Protein AF-A0A2V4BIW0-F1 (afdb_monomer_lite)

Foldseek 3Di:
DDLVVCCVPPNVVPDVDSVRVVCCVPPVPDDDDPVVVVPCPVPPPQDADVVLVVVCVVQPDVSLCVVQWDDDPDPPWIWGPVVPADPSNVVNSQVSLVVVQWHWDADPVVRITTIGHNDCPDD

Radius of gyration: 19.35 Å; chains: 1; bounding box: 45×36×53 Å

Structure (mmCIF, N/CA/C/O backbone):
data_AF-A0A2V4BIW0-F1
#
_entry.id   AF-A0A2V4BIW0-F1
#
loop_
_atom_site.group_PDB
_atom_site.id
_atom_site.type_symbol
_atom_site.label_atom_id
_atom_site.label_alt_id
_atom_site.label_comp_id
_atom_site.label_asym_id
_atom_site.label_entity_id
_atom_site.label_seq_id
_atom_site.pdbx_PDB_ins_code
_atom_site.Cartn_x
_atom_site.Cartn_y
_atom_site.Cartn_z
_atom_site.occupancy
_atom_site.B_iso_or_equiv
_atom_site.auth_seq_id
_atom_site.auth_comp_id
_atom_site.auth_asym_id
_atom_site.auth_atom_id
_atom_site.pdbx_PDB_model_num
ATOM 1 N N . MET A 1 1 ? -6.791 -0.759 12.701 1.00 58.78 1 MET A N 1
ATOM 2 C CA . MET A 1 1 ? -7.934 -0.143 13.410 1.00 58.78 1 MET A CA 1
ATOM 3 C C . MET A 1 1 ? -7.384 0.878 14.395 1.00 58.78 1 MET A C 1
ATOM 5 O O . MET A 1 1 ? -6.515 0.516 15.174 1.00 58.78 1 MET A O 1
ATOM 9 N N . ASN A 1 2 ? -7.781 2.152 14.306 1.00 70.06 2 ASN A N 1
ATOM 10 C CA . ASN A 1 2 ? -7.218 3.215 15.151 1.00 70.06 2 ASN A CA 1
ATOM 11 C C . ASN A 1 2 ? -8.091 3.427 16.401 1.00 70.06 2 ASN A C 1
ATOM 13 O O . ASN A 1 2 ? -9.052 4.191 16.362 1.00 70.06 2 ASN A O 1
ATOM 17 N N . TYR A 1 3 ? -7.768 2.739 17.500 1.00 80.00 3 TYR A N 1
ATOM 18 C CA . TYR A 1 3 ? -8.524 2.802 18.759 1.00 80.00 3 TYR A CA 1
A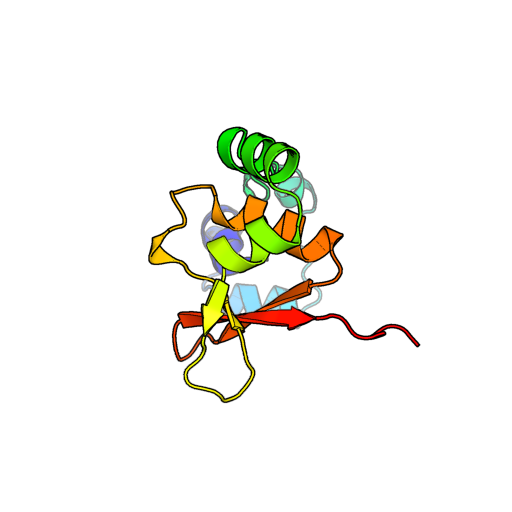TOM 19 C C . TYR A 1 3 ? -8.570 4.205 19.382 1.00 80.00 3 TYR A C 1
ATOM 21 O O . TYR A 1 3 ? -9.584 4.574 19.969 1.00 80.00 3 TYR A O 1
ATOM 29 N N . SER A 1 4 ? -7.514 5.008 19.214 1.00 82.56 4 SER A N 1
ATOM 30 C CA . SER A 1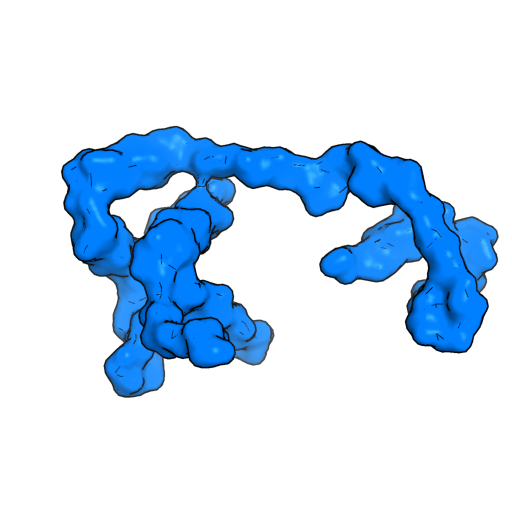 4 ? -7.465 6.383 19.734 1.00 82.56 4 SER A CA 1
ATOM 31 C C . SER A 1 4 ? -8.537 7.269 19.098 1.00 82.56 4 SER A C 1
ATOM 33 O O . SER A 1 4 ? -9.201 8.039 19.790 1.00 82.56 4 SER A O 1
ATOM 35 N N . PHE A 1 5 ? -8.763 7.106 17.793 1.00 82.06 5 PHE A N 1
ATOM 36 C CA . PHE A 1 5 ? -9.828 7.808 17.081 1.00 82.06 5 PHE A CA 1
ATOM 37 C C . PHE A 1 5 ? -11.220 7.403 17.591 1.00 82.06 5 PHE A C 1
ATOM 39 O O . PHE A 1 5 ? -12.023 8.272 17.910 1.00 82.06 5 PHE A O 1
ATOM 46 N N . PHE A 1 6 ? -11.494 6.099 17.754 1.00 84.44 6 PHE A N 1
ATOM 47 C CA . PHE A 1 6 ? -12.782 5.636 18.295 1.00 84.44 6 PHE A CA 1
ATOM 48 C C . PHE A 1 6 ? -13.070 6.208 19.682 1.00 84.44 6 PHE A C 1
ATOM 50 O O . PHE A 1 6 ? -14.194 6.630 19.950 1.00 84.44 6 PHE A O 1
ATOM 57 N N . TYR A 1 7 ? -12.059 6.227 20.553 1.00 88.12 7 TYR A N 1
ATOM 58 C CA . TYR A 1 7 ? -12.194 6.825 21.871 1.00 88.12 7 TYR A CA 1
ATOM 59 C C . TYR A 1 7 ? -12.597 8.295 21.769 1.00 88.12 7 TYR A C 1
ATOM 61 O O . TYR A 1 7 ? -13.645 8.664 22.289 1.00 88.12 7 TYR A O 1
ATOM 69 N N . LYS A 1 8 ? -11.818 9.108 21.049 1.00 87.69 8 LYS A N 1
ATOM 70 C CA . LYS A 1 8 ? -12.059 10.553 20.935 1.00 87.69 8 LYS A CA 1
ATOM 71 C C . LYS A 1 8 ? -13.422 10.886 20.333 1.00 87.69 8 LYS A C 1
ATOM 73 O O . LYS A 1 8 ? -14.110 11.749 20.860 1.00 87.69 8 LYS A O 1
ATOM 78 N N . GLU A 1 9 ? -13.821 10.186 19.278 1.00 85.62 9 GLU A N 1
ATOM 79 C CA . GLU A 1 9 ? -15.038 10.526 18.534 1.00 85.62 9 GLU A CA 1
ATOM 80 C C . GLU A 1 9 ? -16.314 9.959 19.161 1.00 85.62 9 GLU A C 1
ATOM 82 O O . GLU A 1 9 ? -17.364 10.599 19.119 1.00 85.62 9 GLU A O 1
ATOM 87 N N . TYR A 1 10 ? -16.251 8.758 19.745 1.00 87.44 10 TYR A N 1
ATOM 88 C CA . TYR A 1 10 ? -17.464 8.010 20.096 1.00 87.44 10 TYR A CA 1
ATOM 89 C C . TYR A 1 10 ? -17.546 7.585 21.559 1.00 87.44 10 TYR A C 1
ATOM 91 O O . TYR A 1 10 ? -18.650 7.403 22.071 1.00 87.44 10 TYR A O 1
ATOM 99 N N . TYR A 1 11 ? -16.416 7.434 22.253 1.00 90.31 11 TYR A N 1
ATOM 100 C CA . TYR A 1 11 ? -16.394 6.822 23.587 1.00 90.31 11 TYR A CA 1
ATOM 101 C C . TYR A 1 11 ? -15.805 7.709 24.694 1.00 90.31 11 TYR A C 1
ATOM 103 O O . TYR A 1 11 ? -15.814 7.292 25.852 1.00 90.31 11 TYR A O 1
ATOM 111 N N . PHE A 1 12 ? -15.390 8.945 24.394 1.00 91.94 12 PHE A N 1
ATOM 112 C CA . PHE A 1 12 ? -14.766 9.860 25.361 1.00 91.94 12 PHE A CA 1
ATOM 113 C C . PHE A 1 12 ? -15.695 10.251 26.517 1.00 91.94 12 PHE A C 1
ATOM 115 O O . PHE A 1 12 ? -15.233 10.583 27.599 1.00 91.94 12 PHE A O 1
ATOM 122 N N . LYS A 1 13 ? -17.016 10.208 26.298 1.00 92.62 13 LYS A N 1
ATOM 123 C CA . LYS A 1 13 ? -18.014 10.439 27.356 1.00 92.62 13 LYS A CA 1
ATOM 124 C C . LYS A 1 13 ? -18.299 9.188 28.190 1.00 92.62 13 LYS A C 1
ATOM 126 O O . LYS A 1 13 ? -18.854 9.301 29.276 1.00 92.62 13 LYS A O 1
ATOM 131 N N . LYS A 1 14 ? -17.978 7.998 27.668 1.00 91.81 14 LYS A N 1
ATOM 132 C CA . LYS A 1 14 ? -18.278 6.703 28.300 1.00 91.81 14 LYS A CA 1
ATOM 133 C C . LYS A 1 14 ? -17.127 6.200 29.172 1.00 91.81 14 LYS A C 1
ATOM 135 O O . LYS A 1 14 ? -17.369 5.469 30.126 1.00 91.81 14 LYS A O 1
ATOM 140 N N . PHE A 1 15 ? -15.897 6.590 28.855 1.00 92.75 15 PHE A N 1
ATOM 141 C CA . PHE A 1 15 ? -14.699 6.214 29.599 1.00 92.75 15 PHE A CA 1
ATOM 142 C C . PHE A 1 15 ? -13.964 7.463 30.066 1.00 92.75 15 PHE A C 1
ATOM 144 O O . PHE A 1 15 ? -13.890 8.442 29.332 1.00 92.75 15 PHE A O 1
ATOM 151 N N . LYS A 1 16 ? -13.418 7.420 31.286 1.00 91.88 16 LYS A N 1
ATOM 152 C CA . LYS A 1 16 ? -12.713 8.562 31.887 1.00 91.88 16 LYS A CA 1
ATOM 153 C C . LYS A 1 16 ? -11.371 8.834 31.207 1.00 91.88 16 LYS A C 1
ATOM 155 O O . LYS A 1 16 ? -10.926 9.977 31.172 1.00 91.88 16 LYS A O 1
ATOM 160 N N . SER A 1 17 ? -10.737 7.792 30.674 1.00 94.75 17 SER A N 1
ATOM 161 C CA . SER A 1 17 ? -9.462 7.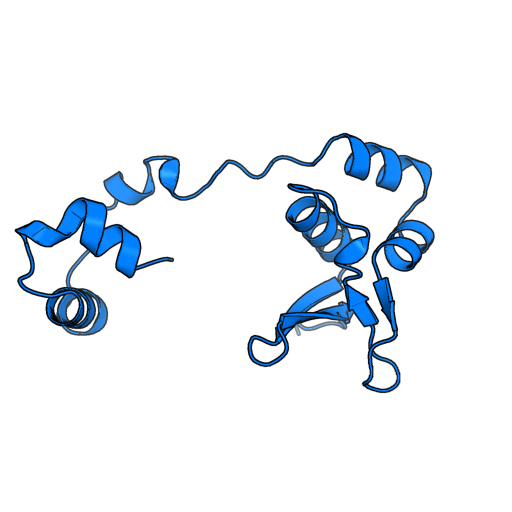875 29.970 1.00 94.75 17 SER A CA 1
ATOM 162 C C . SER A 1 17 ? -9.417 6.928 28.768 1.00 94.75 17 SER A C 1
ATOM 164 O O . SER A 1 17 ? -10.217 5.995 28.634 1.00 94.75 17 SER A O 1
ATOM 166 N N . PHE A 1 18 ? -8.439 7.157 27.886 1.00 91.50 18 PHE A N 1
ATOM 167 C CA . PHE A 1 18 ? -8.160 6.246 26.777 1.00 91.50 18 PHE A CA 1
ATOM 168 C C . PHE A 1 18 ? -7.697 4.868 27.272 1.00 91.50 18 PHE A C 1
ATOM 170 O O . PHE A 1 18 ? -8.040 3.855 26.667 1.00 91.50 18 PHE A O 1
ATOM 177 N N . GLU A 1 19 ? -6.955 4.820 28.379 1.00 94.25 19 GLU A N 1
ATOM 178 C CA . GLU A 1 19 ? -6.477 3.576 28.992 1.00 94.25 19 GLU A CA 1
ATOM 179 C C . GLU A 1 19 ? -7.638 2.737 29.531 1.00 94.25 19 GLU A C 1
ATOM 181 O O . GLU A 1 19 ? -7.676 1.529 29.294 1.00 94.25 19 GLU A O 1
ATOM 186 N N . ASP A 1 20 ? -8.632 3.371 30.161 1.00 93.38 20 ASP A N 1
ATOM 187 C CA . ASP A 1 20 ? -9.845 2.696 30.631 1.00 93.38 20 ASP A CA 1
ATOM 188 C C . ASP A 1 20 ? -10.630 2.088 29.465 1.00 93.38 20 ASP A C 1
ATOM 190 O O . ASP A 1 20 ? -11.079 0.940 29.533 1.00 93.38 20 ASP A O 1
ATOM 194 N N . PHE A 1 21 ? -10.765 2.846 28.374 1.00 94.19 21 PHE A N 1
ATOM 195 C CA . PHE A 1 21 ? -11.379 2.369 27.138 1.00 94.19 21 PHE A CA 1
ATOM 196 C C . PHE A 1 21 ? -10.612 1.180 26.551 1.00 94.19 21 PHE A C 1
ATOM 198 O O . PHE A 1 21 ? -11.211 0.150 26.238 1.00 94.19 21 PHE A O 1
ATOM 205 N N . LEU A 1 22 ? -9.290 1.300 26.422 1.00 92.62 22 LEU A N 1
ATOM 206 C CA . LEU A 1 22 ? -8.451 0.261 25.836 1.00 92.62 22 LEU A CA 1
ATOM 207 C C . LEU A 1 22 ? -8.495 -1.020 26.676 1.00 92.62 22 LEU A C 1
ATOM 209 O O . LEU A 1 22 ? -8.674 -2.108 26.133 1.00 92.62 22 LEU A O 1
ATOM 213 N N . SER A 1 23 ? -8.413 -0.889 28.001 1.00 93.19 23 SER A N 1
ATOM 214 C CA . SER A 1 23 ? -8.537 -2.010 28.931 1.00 93.19 23 SER A CA 1
ATOM 215 C C . SER A 1 23 ? -9.905 -2.683 28.824 1.00 93.19 23 SER A C 1
ATOM 217 O O . SER A 1 23 ? -9.992 -3.909 28.836 1.00 93.19 23 SER A O 1
ATOM 219 N N . ALA A 1 24 ? -10.982 -1.913 28.651 1.00 92.62 24 ALA A N 1
ATOM 220 C CA . ALA A 1 24 ? -12.313 -2.479 28.472 1.00 92.62 24 ALA A CA 1
ATOM 221 C C . ALA A 1 24 ? -12.442 -3.279 27.165 1.00 92.62 24 ALA A C 1
ATOM 223 O O . ALA A 1 24 ? -12.952 -4.402 27.187 1.00 92.62 24 ALA A O 1
ATOM 224 N N . VAL A 1 25 ? -11.952 -2.724 26.052 1.00 89.00 25 VAL A N 1
ATOM 225 C CA . VAL A 1 25 ? -11.981 -3.357 24.721 1.00 89.00 25 VAL A CA 1
ATOM 226 C C . VAL A 1 25 ? -11.141 -4.630 24.681 1.00 89.00 25 VAL A C 1
ATOM 228 O O . VAL A 1 25 ? -11.575 -5.624 24.107 1.00 89.00 25 VAL A O 1
ATOM 231 N N . LEU A 1 26 ? -9.947 -4.609 25.277 1.00 88.31 26 LEU A N 1
ATOM 232 C CA . LEU A 1 26 ? -9.012 -5.731 25.198 1.00 88.31 26 LEU A CA 1
ATOM 233 C C . LEU A 1 26 ? -9.280 -6.811 26.249 1.00 88.31 26 LEU A C 1
ATOM 235 O O . LEU A 1 26 ? -9.074 -7.986 25.965 1.00 88.31 26 LEU A O 1
ATOM 239 N N . ASN A 1 27 ? -9.737 -6.425 27.445 1.00 88.00 27 ASN A N 1
ATOM 240 C CA . ASN A 1 27 ? -9.724 -7.319 28.607 1.00 88.00 27 ASN A CA 1
ATOM 241 C C . ASN A 1 27 ? -11.099 -7.549 29.249 1.00 88.00 27 ASN A C 1
ATOM 243 O O . ASN A 1 27 ? -11.236 -8.477 30.041 1.00 88.00 27 ASN A O 1
ATOM 247 N N . LYS A 1 28 ? -12.116 -6.717 28.975 1.00 81.88 28 LYS A N 1
ATOM 248 C CA . LYS A 1 28 ? -13.406 -6.759 29.703 1.00 81.88 28 LYS A CA 1
ATOM 249 C C . LYS A 1 28 ? -14.613 -7.081 28.819 1.00 81.88 28 LYS A C 1
ATOM 251 O O . LYS A 1 28 ? -15.722 -6.658 29.132 1.00 81.88 28 LYS A O 1
ATOM 256 N N . ASN A 1 29 ? -14.410 -7.817 27.721 1.00 82.06 29 ASN A N 1
ATOM 257 C CA . ASN A 1 29 ? -15.463 -8.213 26.770 1.00 82.06 29 ASN A CA 1
ATOM 258 C C . ASN A 1 29 ? -16.323 -7.041 26.263 1.00 82.06 29 ASN A C 1
ATOM 260 O O . ASN A 1 29 ? -17.494 -7.210 25.917 1.00 82.06 29 ASN A O 1
ATOM 264 N N . PHE A 1 30 ? -15.761 -5.832 26.221 1.00 87.19 30 PHE A N 1
ATOM 265 C CA . PHE A 1 30 ? -16.483 -4.674 25.724 1.00 87.19 30 PHE A CA 1
ATOM 266 C C . PHE A 1 30 ? -16.624 -4.760 24.203 1.00 87.19 30 PHE A C 1
ATOM 268 O O . PHE A 1 30 ? -15.636 -4.727 23.469 1.00 87.19 30 PHE A O 1
ATOM 275 N N . VAL A 1 31 ? -17.864 -4.837 23.723 1.00 85.69 31 VAL A N 1
ATOM 276 C CA . VAL A 1 31 ? -18.160 -4.901 22.290 1.00 85.69 31 VAL A CA 1
ATOM 277 C C . VAL A 1 31 ? -18.318 -3.487 21.740 1.00 85.69 31 VAL A C 1
ATOM 279 O O . VAL A 1 31 ? -19.173 -2.722 22.184 1.00 85.69 31 VAL A O 1
ATOM 282 N N . LEU A 1 32 ? -17.490 -3.147 20.753 1.00 84.31 32 LEU A N 1
ATOM 283 C CA . LEU A 1 32 ? -17.618 -1.897 20.011 1.00 84.31 32 LEU A CA 1
ATOM 284 C C . LEU A 1 32 ? -18.873 -1.939 19.131 1.00 84.31 32 LEU A C 1
ATOM 286 O O . LEU A 1 32 ? -19.131 -2.936 18.454 1.00 84.31 32 LEU A O 1
ATOM 290 N N . ASP A 1 33 ? -19.630 -0.842 19.118 1.00 83.50 33 ASP A N 1
ATOM 291 C CA . ASP A 1 33 ? -20.820 -0.693 18.281 1.00 83.50 33 ASP A CA 1
ATOM 292 C C . ASP A 1 33 ? -20.473 -0.869 16.793 1.00 83.50 33 ASP A C 1
ATOM 294 O O . ASP A 1 33 ? -19.720 -0.082 16.210 1.00 83.50 33 ASP A O 1
ATOM 298 N N . LYS A 1 34 ? -21.039 -1.921 16.185 1.00 74.06 34 LYS A N 1
ATOM 299 C CA . LYS A 1 34 ? -20.811 -2.316 14.789 1.00 74.06 34 LYS A CA 1
ATOM 300 C C . LYS A 1 34 ? -21.257 -1.239 13.795 1.00 74.06 34 LYS A C 1
ATOM 302 O O . LYS A 1 34 ? -20.666 -1.143 12.719 1.00 74.06 34 LYS A O 1
ATOM 307 N N . GLU A 1 35 ? -22.238 -0.405 14.137 1.00 77.06 35 GLU A N 1
ATOM 308 C CA . GLU A 1 35 ? -22.729 0.664 13.257 1.00 77.06 35 GLU A CA 1
ATOM 309 C C . GLU A 1 35 ? -21.688 1.778 13.064 1.00 77.06 35 GLU A C 1
ATOM 311 O O . GLU A 1 35 ? -21.610 2.384 11.991 1.00 77.06 35 GLU A O 1
ATOM 316 N N . LEU A 1 36 ? -20.804 1.995 14.046 1.00 71.12 36 LEU A N 1
ATOM 317 C CA . LEU A 1 36 ? -19.701 2.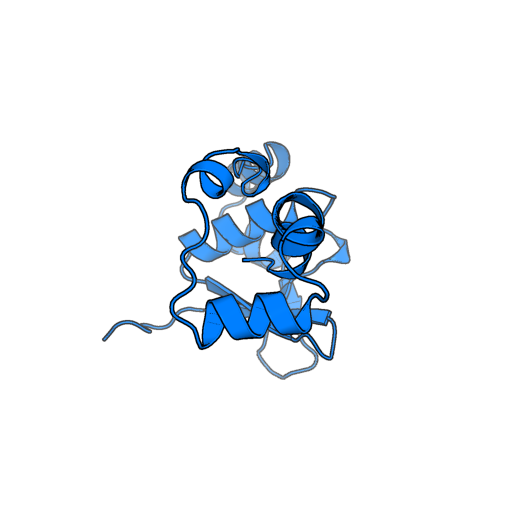957 13.928 1.00 71.12 36 LEU A CA 1
ATOM 318 C C . LEU A 1 36 ? -18.692 2.553 12.846 1.00 71.12 36 LEU A C 1
ATOM 320 O O . LEU A 1 36 ? -18.079 3.416 12.222 1.00 71.12 36 LEU A O 1
ATOM 324 N N . PHE A 1 37 ? -18.566 1.254 12.570 1.00 66.94 37 PHE A N 1
ATOM 325 C CA . PHE A 1 37 ? -17.707 0.722 11.509 1.00 66.94 37 PHE A CA 1
ATOM 326 C C . PHE A 1 37 ? -18.354 0.792 10.126 1.00 66.94 37 PHE A C 1
ATOM 328 O O . PHE A 1 37 ? -17.648 0.732 9.120 1.00 66.94 37 PHE A O 1
ATOM 335 N N . LYS A 1 38 ? -19.685 0.925 10.057 1.00 63.62 38 LYS A N 1
ATOM 336 C CA . LYS A 1 38 ? -20.413 1.079 8.790 1.00 63.62 38 LYS A CA 1
ATOM 337 C C . LYS A 1 38 ? -20.350 2.506 8.255 1.00 63.62 38 LYS A C 1
ATOM 339 O O . LYS A 1 38 ? -20.459 2.709 7.044 1.00 63.62 38 LYS A O 1
ATOM 344 N N . LYS A 1 39 ? -20.138 3.505 9.121 1.00 59.16 39 LYS A N 1
ATOM 345 C CA . LYS A 1 39 ? -19.822 4.864 8.668 1.00 59.16 39 LYS A CA 1
ATOM 346 C C . LYS A 1 39 ? -18.486 4.816 7.923 1.00 59.16 39 LYS A C 1
ATOM 348 O O . LYS A 1 39 ? -17.450 4.524 8.512 1.00 59.16 39 LYS A O 1
ATOM 353 N N . ARG A 1 40 ? -18.512 5.145 6.622 1.00 51.72 40 ARG A N 1
ATOM 354 C CA . ARG A 1 40 ? -17.373 5.168 5.670 1.00 51.72 40 ARG A CA 1
ATOM 355 C C . ARG A 1 40 ? -16.148 5.992 6.113 1.00 51.72 40 ARG A C 1
ATOM 357 O O . ARG A 1 40 ? -15.169 6.066 5.383 1.00 51.72 40 ARG A O 1
ATOM 364 N N . ILE A 1 41 ? -16.178 6.593 7.299 1.00 53.94 41 ILE A N 1
ATOM 365 C CA . ILE A 1 41 ? -15.108 7.396 7.894 1.00 53.94 41 ILE A CA 1
ATOM 366 C C . ILE A 1 41 ? -13.799 6.587 7.999 1.00 53.94 41 ILE A C 1
ATOM 368 O O . ILE A 1 41 ? -12.719 7.147 7.846 1.00 53.94 41 ILE A O 1
ATOM 372 N N . TYR A 1 42 ? -13.878 5.261 8.176 1.00 51.88 42 TYR A N 1
ATOM 373 C CA . TYR A 1 42 ? -12.702 4.382 8.308 1.00 51.88 42 TYR A CA 1
ATOM 374 C C . TYR A 1 42 ? -12.100 3.888 6.996 1.00 51.88 42 TYR A C 1
ATOM 376 O O . TYR A 1 42 ? -10.983 3.372 6.981 1.00 51.88 42 TYR A O 1
ATOM 384 N N . LEU A 1 43 ? -12.836 4.016 5.900 1.00 51.78 43 LEU A N 1
ATOM 385 C CA . LEU A 1 43 ? -12.436 3.520 4.598 1.00 51.78 43 LEU A CA 1
ATOM 386 C C . LEU A 1 43 ? -12.816 4.603 3.605 1.00 51.78 43 LEU A C 1
ATOM 388 O O . LEU A 1 43 ? -13.872 4.534 2.976 1.00 51.78 43 LEU A O 1
ATOM 392 N N . ALA A 1 44 ? -11.943 5.603 3.445 1.00 55.41 44 ALA A N 1
ATOM 393 C CA . ALA A 1 44 ? -11.868 6.268 2.154 1.00 55.41 44 ALA A CA 1
ATOM 394 C C . ALA A 1 44 ? -11.815 5.133 1.127 1.00 55.41 44 ALA A C 1
ATOM 396 O O . ALA A 1 44 ? -10.875 4.336 1.151 1.00 55.41 44 ALA A O 1
ATOM 397 N N . SER A 1 45 ? -12.894 4.965 0.355 1.00 65.81 45 SER A N 1
ATOM 398 C CA . SER A 1 45 ? -13.025 3.850 -0.576 1.00 65.81 45 SER A CA 1
ATOM 399 C C . SER A 1 45 ? -11.790 3.888 -1.452 1.00 65.81 45 SER A C 1
ATOM 401 O O . SER A 1 45 ? -11.580 4.880 -2.156 1.00 65.81 45 SER A O 1
ATOM 403 N N . PHE A 1 46 ? -10.936 2.874 -1.323 1.00 77.25 46 PHE A N 1
ATOM 404 C CA . PHE A 1 46 ? -9.708 2.821 -2.089 1.00 77.25 46 PHE A CA 1
ATOM 405 C C . PHE A 1 46 ? -10.078 2.967 -3.564 1.00 77.25 46 PHE A C 1
ATOM 407 O O . PHE A 1 46 ? -10.874 2.193 -4.093 1.00 77.25 46 PHE A O 1
ATOM 414 N N . LYS A 1 47 ? -9.537 4.004 -4.198 1.00 86.12 47 LYS A N 1
ATOM 415 C CA . LYS A 1 47 ? -9.708 4.269 -5.618 1.00 86.12 47 LYS A CA 1
ATOM 416 C C . LYS A 1 47 ? -8.325 4.373 -6.229 1.00 86.12 47 LYS A C 1
ATOM 418 O O . LYS A 1 47 ? -7.455 5.040 -5.663 1.00 86.12 47 LYS A O 1
ATOM 423 N N . LEU A 1 48 ? -8.138 3.712 -7.366 1.00 91.31 48 LEU A N 1
ATOM 424 C CA . LEU A 1 48 ? -6.902 3.819 -8.123 1.00 91.31 48 LEU A CA 1
ATOM 425 C C . LEU A 1 48 ? -6.689 5.269 -8.546 1.00 91.31 48 LEU A C 1
ATOM 427 O O . LEU A 1 48 ? -7.617 5.979 -8.942 1.00 91.31 48 LEU A O 1
ATOM 431 N N . ASN A 1 49 ? -5.445 5.713 -8.428 1.00 93.69 49 ASN A N 1
ATOM 432 C CA . ASN A 1 49 ? -5.018 6.960 -9.019 1.00 93.69 49 ASN A CA 1
ATOM 433 C C . ASN A 1 49 ? -4.988 6.760 -10.546 1.00 93.69 49 ASN A C 1
ATOM 435 O O . ASN A 1 49 ? -4.164 5.972 -11.017 1.00 93.69 49 ASN A O 1
ATOM 439 N N . PRO A 1 50 ? -5.826 7.476 -11.318 1.00 93.38 50 PRO A N 1
ATOM 440 C CA . PRO A 1 50 ? -5.992 7.216 -12.749 1.00 93.38 50 PRO A CA 1
ATOM 441 C C . PRO A 1 50 ? -4.712 7.467 -13.557 1.00 93.38 50 PRO A C 1
ATOM 443 O O . PRO A 1 50 ? -4.507 6.852 -14.598 1.00 93.38 50 PRO A O 1
ATOM 446 N N . VAL A 1 51 ? -3.819 8.341 -13.075 1.00 94.62 51 VAL A N 1
ATOM 447 C CA . VAL A 1 51 ? -2.530 8.607 -13.732 1.00 94.62 51 VAL A CA 1
ATOM 448 C C . VAL A 1 51 ? -1.611 7.394 -13.611 1.00 94.62 51 VAL A C 1
ATOM 450 O O . VAL A 1 51 ? -1.017 6.972 -14.596 1.00 94.62 51 VAL A O 1
ATOM 453 N N . ILE A 1 52 ? -1.520 6.817 -12.412 1.00 95.12 52 ILE A N 1
ATOM 454 C CA . ILE A 1 52 ? -0.665 5.652 -12.138 1.00 95.12 52 ILE A CA 1
ATOM 455 C C . ILE A 1 52 ? -1.255 4.388 -12.767 1.00 95.12 52 ILE A C 1
ATOM 457 O O . ILE A 1 52 ? -0.510 3.537 -13.236 1.00 95.12 52 ILE A O 1
ATOM 461 N N . GLU A 1 53 ? -2.581 4.269 -12.800 1.00 95.50 53 GLU A N 1
ATOM 462 C CA . GLU A 1 53 ? -3.278 3.178 -13.482 1.00 95.50 53 GLU A CA 1
ATOM 463 C C . GLU A 1 53 ? -2.995 3.174 -14.986 1.00 95.50 53 GLU A C 1
ATOM 465 O O . GLU A 1 53 ? -2.567 2.152 -15.523 1.00 95.50 53 GLU A O 1
ATOM 470 N N . LYS A 1 54 ? -3.152 4.327 -15.650 1.00 96.06 54 LYS A N 1
ATOM 471 C CA . LYS A 1 54 ? -2.808 4.465 -17.068 1.00 96.06 54 LYS A CA 1
ATOM 472 C C . LYS A 1 54 ? -1.333 4.151 -17.312 1.00 96.06 54 LYS A C 1
ATOM 474 O O . LYS A 1 54 ? -1.000 3.373 -18.194 1.00 96.06 54 LYS A O 1
ATOM 479 N N . GLU A 1 55 ? -0.456 4.702 -16.481 1.00 95.06 55 GLU A N 1
ATOM 480 C CA . GLU A 1 55 ? 0.978 4.454 -16.579 1.00 95.06 55 GLU A CA 1
ATOM 481 C C . GLU A 1 55 ? 1.336 2.968 -16.432 1.00 95.06 55 GLU A C 1
ATOM 483 O O . GLU A 1 55 ? 2.167 2.459 -17.182 1.00 95.06 55 GLU A O 1
ATOM 488 N N . TYR A 1 56 ? 0.711 2.261 -15.490 1.00 96.31 56 TYR A N 1
ATOM 489 C CA . TYR A 1 56 ? 0.897 0.822 -15.325 1.00 96.31 56 TYR A CA 1
ATOM 490 C C . TYR A 1 56 ? 0.452 0.054 -16.577 1.00 96.31 56 TYR A C 1
ATOM 492 O O . TYR A 1 56 ? 1.181 -0.825 -17.041 1.00 96.31 56 TYR A O 1
ATOM 500 N N . SER A 1 57 ? -0.703 0.421 -17.142 1.00 95.88 57 SER A N 1
ATOM 501 C CA . SER A 1 57 ? -1.221 -0.168 -18.381 1.00 95.88 57 SER A CA 1
ATOM 502 C C . SER A 1 57 ? -0.277 0.045 -19.568 1.00 95.88 57 SER A C 1
ATOM 504 O O . SER A 1 57 ? -0.098 -0.867 -20.370 1.00 95.88 57 SER A O 1
ATOM 506 N N . ASP A 1 58 ? 0.343 1.222 -19.669 1.00 96.56 58 ASP A N 1
ATOM 507 C CA . ASP A 1 58 ? 1.223 1.583 -20.785 1.00 96.56 58 ASP A CA 1
ATOM 508 C C . ASP A 1 58 ? 2.629 0.958 -20.654 1.00 96.56 58 ASP A C 1
ATOM 510 O O . ASP A 1 58 ? 3.256 0.584 -21.647 1.00 96.56 58 ASP A O 1
ATOM 514 N N . LEU A 1 59 ? 3.163 0.868 -19.430 1.00 93.88 59 LEU A N 1
ATOM 515 C CA . LEU A 1 59 ? 4.552 0.462 -19.180 1.00 93.88 59 LEU A CA 1
ATOM 516 C C . LEU A 1 59 ? 4.733 -1.038 -18.927 1.00 93.88 59 LEU A C 1
ATOM 518 O O . LEU A 1 59 ? 5.812 -1.570 -19.210 1.00 93.88 59 LEU A O 1
ATOM 522 N N . GLY A 1 60 ? 3.727 -1.699 -18.355 1.00 95.69 60 GLY A N 1
ATOM 523 C CA . GLY A 1 60 ? 3.860 -3.045 -17.803 1.00 95.69 60 GLY A CA 1
ATOM 524 C C . GLY A 1 60 ? 4.656 -3.092 -16.490 1.00 95.69 60 GLY A C 1
ATOM 525 O O . GLY A 1 60 ? 5.277 -2.115 -16.055 1.00 95.69 60 GLY A O 1
ATOM 526 N N . PHE A 1 61 ? 4.635 -4.258 -15.836 1.00 96.00 61 PHE A N 1
ATOM 527 C CA . PHE A 1 61 ? 5.107 -4.396 -14.456 1.00 96.00 61 PHE A CA 1
ATOM 528 C C . PHE A 1 61 ? 6.607 -4.129 -14.269 1.00 96.00 61 PHE A C 1
ATOM 530 O O . PHE A 1 61 ? 6.972 -3.426 -13.333 1.00 96.00 61 PHE A O 1
ATOM 537 N N . ASP A 1 62 ? 7.485 -4.617 -15.146 1.00 95.88 62 ASP A N 1
ATOM 538 C CA . ASP A 1 62 ? 8.937 -4.485 -14.936 1.00 95.88 62 ASP A CA 1
ATOM 539 C C . ASP A 1 62 ? 9.397 -3.020 -14.942 1.00 95.88 62 ASP A C 1
ATOM 541 O O . ASP A 1 62 ? 10.152 -2.571 -14.073 1.00 95.88 62 ASP A O 1
ATOM 545 N N . LYS A 1 63 ? 8.894 -2.237 -15.904 1.00 96.94 63 LYS A N 1
ATOM 546 C CA . LYS A 1 63 ? 9.174 -0.798 -15.995 1.00 96.94 63 LYS A CA 1
ATOM 547 C C . LYS A 1 63 ? 8.523 -0.034 -14.844 1.00 96.94 63 LYS A C 1
ATOM 549 O O . LYS A 1 63 ? 9.145 0.874 -14.290 1.00 96.94 63 LYS A O 1
ATOM 554 N N . PHE A 1 64 ? 7.311 -0.428 -14.459 1.00 96.62 64 PHE A N 1
ATOM 555 C CA . PHE A 1 64 ? 6.619 0.120 -13.298 1.00 96.62 64 PHE A CA 1
ATOM 556 C C . PHE A 1 64 ? 7.419 -0.098 -12.005 1.00 96.62 64 PHE A C 1
ATOM 558 O O . PHE A 1 64 ? 7.689 0.854 -11.269 1.00 96.62 64 PHE A O 1
ATOM 565 N N . LEU A 1 65 ? 7.869 -1.331 -11.755 1.00 96.19 65 LEU A N 1
ATOM 566 C CA . LEU A 1 65 ? 8.671 -1.691 -10.591 1.00 96.19 65 LEU A CA 1
ATOM 567 C C . LEU A 1 65 ? 9.970 -0.887 -10.565 1.00 96.19 65 LEU A C 1
ATOM 569 O O . LEU A 1 65 ? 10.304 -0.310 -9.532 1.00 96.19 65 LEU A O 1
ATOM 573 N N . LYS A 1 66 ? 10.672 -0.780 -11.698 1.00 95.69 66 LYS A N 1
ATOM 574 C CA . LYS A 1 66 ? 11.913 0.002 -11.798 1.00 95.69 66 LYS A CA 1
ATOM 575 C C . LYS A 1 66 ? 11.709 1.481 -11.463 1.00 95.69 66 LYS A C 1
ATOM 577 O O . LYS A 1 66 ? 12.575 2.084 -10.841 1.00 95.69 66 LYS A O 1
ATOM 582 N N . LYS A 1 67 ? 10.582 2.072 -11.860 1.00 95.81 67 LYS A N 1
ATOM 583 C CA . LYS A 1 67 ? 10.288 3.487 -11.596 1.00 95.81 67 LYS A CA 1
ATOM 584 C C . LYS A 1 67 ? 9.972 3.763 -10.127 1.00 95.81 67 LYS A C 1
ATOM 586 O O . LYS A 1 67 ? 10.421 4.770 -9.580 1.00 95.81 67 LYS A O 1
ATOM 591 N N . TYR A 1 68 ? 9.186 2.891 -9.503 1.00 96.25 68 TYR A N 1
ATOM 592 C CA . TYR A 1 68 ? 8.704 3.090 -8.134 1.00 96.25 68 TYR A CA 1
ATOM 593 C C . TYR A 1 68 ? 9.566 2.422 -7.063 1.00 96.25 68 TYR A C 1
ATOM 595 O O . TYR A 1 68 ? 9.259 2.548 -5.877 1.00 96.25 68 TYR A O 1
ATOM 603 N N . SER A 1 69 ? 10.653 1.759 -7.447 1.00 95.69 69 SER A N 1
ATOM 604 C CA . SER A 1 69 ? 11.646 1.215 -6.525 1.00 95.69 69 SER A CA 1
ATOM 605 C C . SER A 1 69 ? 12.966 1.980 -6.595 1.00 95.69 69 SER A C 1
ATOM 607 O O . SER A 1 69 ? 13.261 2.697 -7.551 1.00 95.69 69 SER A O 1
ATOM 609 N N . LYS A 1 70 ? 13.757 1.854 -5.537 1.00 95.19 70 LYS A N 1
ATOM 610 C CA . LYS A 1 70 ? 15.151 2.282 -5.457 1.00 95.19 70 LYS A CA 1
ATOM 611 C C . LYS A 1 70 ? 15.947 1.217 -4.693 1.00 95.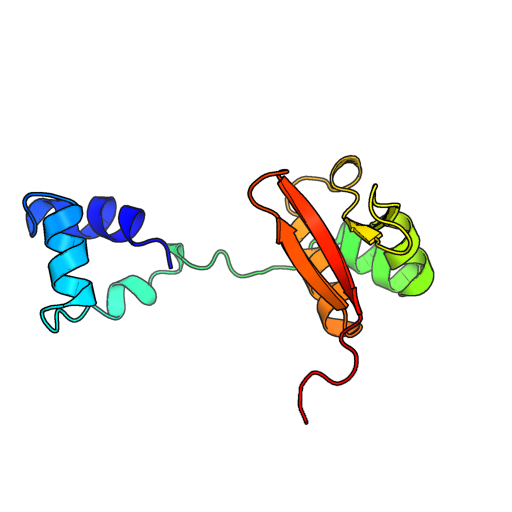19 70 LYS A C 1
ATOM 613 O O . LYS A 1 70 ? 15.352 0.504 -3.881 1.00 95.19 70 LYS A O 1
ATOM 618 N N . PRO A 1 71 ? 17.267 1.113 -4.901 1.00 92.94 71 PRO A N 1
ATOM 619 C CA . PRO A 1 71 ? 18.107 0.254 -4.076 1.00 92.94 71 PRO A CA 1
ATOM 620 C C . PRO A 1 71 ? 17.997 0.625 -2.594 1.00 92.94 71 PRO A C 1
ATOM 622 O O . PRO A 1 71 ? 17.956 1.811 -2.243 1.00 92.94 71 PRO A O 1
ATOM 625 N N . SER A 1 72 ? 17.946 -0.384 -1.729 1.00 88.50 72 SER A N 1
ATOM 626 C CA . SER A 1 72 ? 18.118 -0.193 -0.292 1.00 88.50 72 SER A CA 1
ATOM 627 C C . SER A 1 72 ? 19.595 -0.023 0.077 1.00 88.50 72 SER A C 1
ATOM 629 O O . SER A 1 72 ? 20.496 -0.364 -0.681 1.00 88.50 72 SER A O 1
ATOM 631 N N . ILE A 1 73 ? 19.836 0.459 1.300 1.00 83.25 73 ILE A N 1
ATOM 632 C CA . ILE A 1 73 ? 21.141 0.338 1.972 1.00 83.25 73 ILE A CA 1
ATOM 633 C C . ILE A 1 73 ? 21.470 -1.142 2.229 1.00 83.25 73 ILE A C 1
ATOM 635 O O . ILE A 1 73 ? 22.637 -1.525 2.255 1.00 83.25 73 ILE A O 1
ATOM 639 N N . ARG A 1 74 ? 20.449 -1.985 2.429 1.00 80.56 74 ARG A N 1
ATOM 640 C CA . ARG A 1 74 ? 20.633 -3.431 2.565 1.00 80.56 74 ARG A CA 1
ATOM 641 C C . ARG A 1 74 ? 20.893 -4.040 1.192 1.00 80.56 74 ARG A C 1
ATOM 643 O O . ARG A 1 74 ? 20.195 -3.732 0.227 1.00 80.56 74 ARG A O 1
ATOM 650 N N . LYS A 1 75 ? 21.908 -4.901 1.124 1.00 79.62 75 LYS A N 1
ATOM 651 C CA . 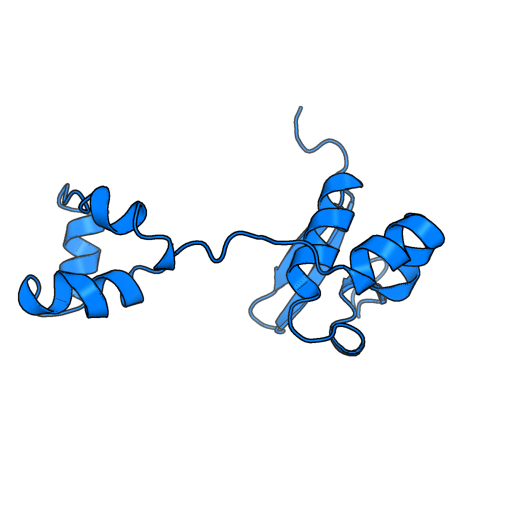LYS A 1 75 ? 22.300 -5.587 -0.106 1.00 79.62 75 LYS A CA 1
ATOM 652 C C . LYS A 1 75 ? 21.112 -6.384 -0.658 1.00 79.62 75 LYS A C 1
ATOM 654 O O . LYS A 1 75 ? 20.426 -7.056 0.105 1.00 79.62 75 LYS A O 1
ATOM 659 N N . ASP A 1 76 ? 20.895 -6.281 -1.966 1.00 80.44 76 ASP A N 1
ATOM 660 C CA . ASP A 1 76 ? 19.878 -7.023 -2.724 1.00 80.44 76 ASP A CA 1
ATOM 661 C C . ASP A 1 76 ? 18.412 -6.762 -2.302 1.00 80.44 76 ASP A C 1
ATOM 663 O O . ASP A 1 76 ? 17.504 -7.484 -2.711 1.00 80.44 76 ASP A O 1
ATOM 667 N N . GLU A 1 77 ? 18.146 -5.695 -1.537 1.00 86.62 77 GLU A N 1
ATOM 668 C CA . GLU A 1 77 ? 16.789 -5.272 -1.177 1.00 86.62 77 GLU A CA 1
ATOM 669 C C . GLU A 1 77 ? 16.345 -4.029 -1.965 1.00 86.62 77 GLU A C 1
ATOM 671 O O . GLU A 1 77 ? 17.123 -3.108 -2.233 1.00 86.62 77 GLU A O 1
ATOM 676 N N . LEU A 1 78 ? 15.052 -3.974 -2.295 1.00 93.38 78 LEU A N 1
ATOM 677 C CA . LEU A 1 78 ? 14.416 -2.810 -2.907 1.00 93.38 78 LEU A CA 1
ATOM 678 C C . LEU A 1 78 ? 13.596 -2.042 -1.874 1.00 93.38 78 LEU A C 1
ATOM 680 O O . LEU A 1 78 ? 12.861 -2.619 -1.073 1.00 93.38 78 LEU A O 1
ATOM 684 N N . GLU A 1 79 ? 13.673 -0.720 -1.939 1.00 94.75 79 GLU A N 1
ATOM 685 C CA . GLU A 1 79 ? 12.812 0.197 -1.200 1.00 94.75 79 GLU A CA 1
ATOM 686 C C . GLU A 1 79 ? 11.856 0.901 -2.162 1.00 94.75 79 GLU A C 1
ATOM 688 O O . GLU A 1 79 ? 12.190 1.187 -3.311 1.00 94.75 79 GLU A O 1
ATOM 693 N N . LEU A 1 80 ? 10.671 1.247 -1.677 1.00 94.94 80 LEU A N 1
ATOM 694 C CA . LEU A 1 80 ? 9.750 2.113 -2.385 1.00 94.94 80 LEU A CA 1
ATOM 695 C C . LEU A 1 80 ? 10.366 3.509 -2.517 1.00 94.94 80 LEU A C 1
ATOM 697 O O . LEU A 1 80 ? 10.768 4.147 -1.536 1.00 94.94 80 LEU A O 1
ATOM 701 N N . ASN A 1 81 ? 10.404 4.015 -3.741 1.00 94.88 81 ASN A N 1
ATOM 702 C CA . ASN A 1 81 ? 10.924 5.335 -4.032 1.00 94.88 81 ASN A CA 1
ATOM 703 C C . ASN A 1 81 ? 9.877 6.413 -3.714 1.00 94.88 81 ASN A C 1
ATOM 705 O O . ASN A 1 81 ? 9.223 6.954 -4.601 1.00 94.88 81 ASN A O 1
ATOM 709 N N . LYS A 1 82 ? 9.691 6.726 -2.426 1.00 90.44 82 LYS A N 1
ATOM 710 C CA . LYS A 1 82 ? 8.667 7.684 -1.968 1.00 90.44 82 LYS A CA 1
ATOM 711 C C . LYS A 1 82 ? 8.801 9.087 -2.579 1.00 90.44 82 LYS A C 1
ATOM 713 O O . LYS A 1 82 ? 7.792 9.773 -2.680 1.00 90.44 82 LYS A O 1
ATOM 718 N N . SER A 1 83 ? 9.991 9.506 -3.024 1.00 90.88 83 SER A N 1
ATOM 719 C CA . SER A 1 83 ? 10.204 10.849 -3.591 1.00 90.88 83 SER A CA 1
ATOM 720 C C . SER A 1 83 ? 9.530 11.059 -4.950 1.00 90.88 83 SER A C 1
ATOM 722 O O . SER A 1 83 ? 9.211 12.192 -5.296 1.00 90.88 83 SER A O 1
ATOM 724 N N . VAL A 1 84 ? 9.268 9.988 -5.707 1.00 92.31 84 VAL A N 1
ATOM 725 C CA . VAL A 1 84 ? 8.550 10.067 -6.994 1.00 92.31 84 VAL A CA 1
ATOM 726 C C . VAL A 1 84 ? 7.041 9.841 -6.846 1.00 92.31 84 VAL A C 1
ATOM 728 O O . VAL A 1 84 ? 6.295 9.923 -7.824 1.00 92.31 84 VAL A O 1
ATOM 731 N N . ILE A 1 85 ? 6.569 9.554 -5.629 1.00 92.00 85 ILE A N 1
ATOM 732 C CA . ILE A 1 85 ? 5.165 9.262 -5.343 1.00 92.00 85 ILE A CA 1
ATOM 733 C C . ILE A 1 85 ? 4.452 10.555 -4.965 1.00 92.00 85 ILE A C 1
ATOM 735 O O . ILE A 1 85 ? 4.642 11.105 -3.883 1.00 92.00 85 ILE A O 1
ATOM 739 N N . LYS A 1 86 ? 3.570 11.017 -5.852 1.00 89.50 86 LYS A N 1
ATOM 740 C CA . LYS A 1 86 ? 2.668 12.137 -5.564 1.00 89.50 86 LYS A CA 1
ATOM 741 C C . LYS A 1 86 ? 1.572 11.720 -4.576 1.00 89.50 86 LYS A C 1
ATOM 743 O O . LYS A 1 86 ? 1.238 10.536 -4.456 1.00 89.50 86 LYS A O 1
ATOM 748 N N . THR A 1 87 ? 0.980 12.702 -3.898 1.00 80.75 87 THR A N 1
ATOM 749 C CA . THR A 1 87 ? -0.134 12.512 -2.957 1.00 80.75 87 THR A CA 1
ATOM 750 C C . THR A 1 87 ? -1.231 11.628 -3.560 1.00 80.75 87 THR A C 1
ATOM 752 O O . THR A 1 87 ? -1.644 11.819 -4.701 1.00 80.75 87 THR A O 1
ATOM 755 N N . GLY A 1 88 ? -1.681 10.621 -2.804 1.00 79.81 88 GLY A N 1
ATOM 756 C CA . GLY A 1 88 ? -2.691 9.650 -3.250 1.00 79.81 88 GLY A CA 1
ATOM 757 C C . GLY A 1 88 ? -2.173 8.538 -4.174 1.00 79.81 88 GLY A C 1
ATOM 758 O O . GLY A 1 88 ? -2.918 7.610 -4.485 1.00 79.81 88 GLY A O 1
ATOM 759 N N . GLY A 1 89 ? -0.905 8.575 -4.593 1.00 90.06 89 GLY A N 1
ATOM 760 C CA . GLY A 1 89 ? -0.321 7.538 -5.448 1.00 90.06 89 GLY A CA 1
ATOM 761 C C . GLY A 1 89 ? 0.130 6.285 -4.699 1.00 90.06 89 GLY A C 1
ATOM 762 O O . GLY A 1 89 ? 0.087 5.184 -5.243 1.00 90.06 89 GLY A O 1
ATOM 763 N N . TYR A 1 90 ? 0.495 6.442 -3.427 1.00 92.25 90 TYR A N 1
ATOM 764 C CA . TYR A 1 90 ? 1.072 5.386 -2.595 1.00 92.25 90 TYR A CA 1
ATOM 765 C C . TYR A 1 90 ? 0.236 4.099 -2.574 1.00 92.25 90 TYR A C 1
ATOM 767 O O . TYR A 1 90 ? 0.738 3.018 -2.878 1.00 92.25 90 TYR A O 1
ATOM 775 N N . SER A 1 91 ? -1.059 4.214 -2.272 1.00 90.88 91 SER A N 1
ATOM 776 C CA . SER A 1 91 ? -1.953 3.057 -2.182 1.00 90.88 91 SER A CA 1
ATOM 777 C C . SER A 1 91 ? -2.132 2.356 -3.531 1.00 90.88 91 SER A C 1
ATOM 779 O O . SER A 1 91 ? -2.217 1.134 -3.576 1.00 90.88 91 SER A O 1
ATOM 781 N N . THR A 1 92 ? -2.139 3.115 -4.632 1.00 94.69 92 THR A N 1
ATOM 782 C CA . THR A 1 92 ? -2.246 2.571 -5.997 1.00 94.69 92 THR A CA 1
ATOM 783 C C . THR A 1 92 ? -1.003 1.763 -6.358 1.00 94.69 92 THR A C 1
ATOM 785 O O . THR A 1 92 ? -1.104 0.664 -6.893 1.00 94.69 92 THR A O 1
ATOM 788 N N . ILE A 1 93 ? 0.180 2.257 -5.985 1.00 95.81 93 ILE A N 1
ATOM 789 C CA . ILE A 1 93 ? 1.437 1.542 -6.220 1.00 95.81 93 ILE A CA 1
ATOM 790 C C . ILE A 1 93 ? 1.492 0.254 -5.402 1.00 95.81 93 ILE A C 1
ATOM 792 O O . ILE A 1 93 ? 1.808 -0.802 -5.946 1.00 95.81 93 ILE A O 1
ATOM 796 N N . LYS A 1 94 ? 1.112 0.307 -4.118 1.00 93.75 94 LYS A N 1
ATOM 797 C CA . LYS A 1 94 ? 1.007 -0.901 -3.283 1.00 93.75 94 LYS A CA 1
ATOM 798 C C . LYS A 1 94 ? 0.038 -1.924 -3.859 1.00 93.75 94 LYS A C 1
ATOM 800 O O . LYS A 1 94 ? 0.325 -3.112 -3.793 1.00 93.75 94 LYS A O 1
ATOM 805 N N . TYR A 1 95 ? -1.077 -1.474 -4.425 1.00 93.94 95 TYR A N 1
ATOM 806 C CA . TYR A 1 95 ? -2.045 -2.350 -5.072 1.00 93.94 95 TYR A CA 1
ATOM 807 C C . TYR A 1 95 ? -1.448 -3.076 -6.286 1.00 93.94 95 TYR A C 1
ATOM 809 O O . TYR A 1 95 ? -1.544 -4.299 -6.366 1.00 93.94 95 TYR A O 1
ATOM 817 N N . PHE A 1 96 ? -0.756 -2.371 -7.185 1.00 95.81 96 PHE A N 1
ATOM 818 C CA . PHE A 1 96 ? -0.116 -3.019 -8.335 1.00 95.81 96 PHE A CA 1
ATOM 819 C C . PHE A 1 96 ? 1.045 -3.937 -7.938 1.00 95.81 96 PHE A C 1
ATOM 821 O O . PHE A 1 96 ? 1.184 -5.019 -8.507 1.00 95.81 96 PHE A O 1
ATOM 828 N N . LEU A 1 97 ? 1.836 -3.572 -6.923 1.00 95.25 97 LEU A N 1
ATOM 829 C CA . LEU A 1 97 ? 2.830 -4.477 -6.336 1.00 95.25 97 LEU A CA 1
ATOM 830 C C . LEU A 1 97 ? 2.158 -5.746 -5.791 1.00 95.25 97 LEU A C 1
ATOM 832 O O . LEU A 1 97 ? 2.601 -6.855 -6.084 1.00 95.25 97 LEU A O 1
ATOM 836 N N . PHE A 1 98 ? 1.044 -5.589 -5.072 1.00 93.25 98 PHE A N 1
ATOM 837 C CA . PHE A 1 98 ? 0.279 -6.704 -4.525 1.00 93.25 98 PHE A CA 1
ATOM 838 C C . PHE A 1 98 ? -0.225 -7.661 -5.612 1.00 93.25 98 PHE A C 1
ATOM 840 O O . PHE A 1 98 ? -0.050 -8.873 -5.468 1.00 93.25 98 PHE A O 1
ATOM 847 N N . LEU A 1 99 ? -0.800 -7.136 -6.701 1.00 93.50 99 LEU A N 1
ATOM 848 C CA . LEU A 1 99 ? -1.267 -7.945 -7.835 1.00 93.50 99 LEU A CA 1
ATOM 849 C C . LEU A 1 99 ? -0.139 -8.762 -8.475 1.00 93.50 99 LEU A C 1
ATOM 851 O O . LEU A 1 99 ? -0.360 -9.890 -8.906 1.00 93.50 99 LEU A O 1
ATOM 855 N N . ASN A 1 100 ? 1.082 -8.229 -8.472 1.00 94.31 100 ASN A N 1
ATOM 856 C CA . ASN A 1 100 ? 2.258 -8.881 -9.041 1.00 94.31 100 ASN A CA 1
ATOM 857 C C . ASN A 1 100 ? 3.038 -9.730 -8.023 1.00 94.31 100 ASN A C 1
ATOM 859 O O . ASN A 1 100 ? 4.194 -10.072 -8.258 1.00 94.31 100 ASN A O 1
ATOM 863 N N . ARG A 1 101 ? 2.405 -10.110 -6.902 1.00 93.19 101 ARG A N 1
ATOM 864 C CA . ARG A 1 101 ? 3.002 -10.935 -5.835 1.00 93.19 101 ARG A CA 1
ATOM 865 C C . ARG A 1 101 ? 4.206 -10.270 -5.169 1.00 93.19 101 ARG A C 1
ATOM 867 O O . ARG A 1 101 ? 5.194 -10.929 -4.863 1.00 93.19 101 ARG A O 1
ATOM 874 N N . TYR A 1 102 ? 4.115 -8.974 -4.905 1.00 92.75 102 TYR A N 1
ATOM 875 C CA . TYR A 1 102 ? 5.034 -8.260 -4.025 1.00 92.75 102 TYR A CA 1
ATOM 876 C C . TYR A 1 102 ? 4.289 -7.756 -2.789 1.00 92.75 102 TYR A C 1
ATOM 878 O O . TYR A 1 102 ? 3.094 -7.457 -2.840 1.00 92.75 102 TYR A O 1
ATOM 886 N N . ASP A 1 103 ? 5.004 -7.665 -1.676 1.00 90.25 103 ASP A N 1
ATOM 887 C CA . ASP A 1 103 ? 4.561 -7.020 -0.447 1.00 90.25 103 ASP A CA 1
ATOM 888 C C . ASP A 1 103 ? 5.417 -5.802 -0.139 1.00 90.25 103 ASP A C 1
ATOM 890 O O . ASP A 1 103 ? 6.586 -5.721 -0.517 1.00 90.25 103 ASP A O 1
ATOM 894 N N . VAL A 1 104 ? 4.807 -4.856 0.575 1.00 91.12 104 VAL A N 1
ATOM 895 C CA . VAL A 1 104 ? 5.487 -3.663 1.074 1.00 91.12 104 VAL A CA 1
ATOM 896 C C . VAL A 1 104 ? 5.464 -3.675 2.595 1.00 91.12 104 VAL A C 1
ATOM 898 O O . VAL A 1 104 ? 4.422 -3.389 3.198 1.00 91.12 104 VAL A O 1
ATOM 901 N N . SER A 1 105 ? 6.606 -3.994 3.203 1.00 87.31 105 SER A N 1
ATOM 902 C CA . SER A 1 105 ? 6.798 -3.973 4.656 1.00 87.31 105 SER A CA 1
ATOM 903 C C . SER A 1 105 ? 7.354 -2.626 5.104 1.00 87.31 105 SER A C 1
ATOM 905 O O . SER A 1 105 ? 8.348 -2.155 4.554 1.00 87.31 105 SER A O 1
ATOM 907 N N . VAL A 1 106 ? 6.726 -2.023 6.112 1.00 86.56 106 VAL A N 1
ATOM 908 C CA . VAL A 1 106 ? 7.121 -0.716 6.649 1.00 86.56 106 VAL A CA 1
ATOM 909 C C . VAL A 1 106 ? 8.049 -0.919 7.842 1.00 86.56 106 VAL A C 1
ATOM 911 O O . VAL A 1 106 ? 7.658 -1.526 8.835 1.00 86.56 106 VAL A O 1
ATOM 914 N N . ASP A 1 107 ? 9.261 -0.389 7.749 1.00 83.38 107 ASP A N 1
ATOM 915 C CA . ASP A 1 107 ? 10.154 -0.184 8.884 1.00 83.38 107 ASP A CA 1
ATOM 916 C C . ASP A 1 107 ? 9.789 1.150 9.543 1.00 83.38 107 ASP A C 1
ATOM 918 O O . ASP A 1 107 ? 10.045 2.230 9.001 1.00 83.38 107 ASP A O 1
ATOM 922 N N . CYS A 1 108 ? 9.149 1.066 10.708 1.00 76.81 108 CYS A N 1
ATOM 923 C CA . CYS A 1 108 ? 8.703 2.224 11.475 1.00 76.81 108 CYS A CA 1
ATOM 924 C C . CYS A 1 108 ? 9.845 2.985 12.162 1.00 76.81 108 CYS A C 1
ATOM 926 O O . CYS A 1 108 ? 9.645 4.145 12.511 1.00 76.81 108 CYS A O 1
ATOM 928 N N . HIS A 1 109 ? 11.024 2.378 12.328 1.00 76.25 109 HIS A N 1
ATOM 929 C CA . HIS A 1 109 ? 12.185 3.045 12.912 1.00 76.25 109 HIS A CA 1
ATOM 930 C C . HIS A 1 109 ? 12.823 4.004 11.903 1.00 76.25 109 HIS A C 1
ATOM 932 O O . HIS A 1 109 ? 13.102 5.155 12.223 1.00 76.25 109 HIS A O 1
ATOM 938 N N . ASN A 1 110 ? 12.976 3.549 10.656 1.00 78.50 110 ASN A N 1
ATOM 939 C CA . ASN A 1 110 ? 13.628 4.322 9.595 1.00 78.50 110 ASN A CA 1
ATOM 940 C C . ASN A 1 110 ? 12.648 5.010 8.628 1.00 78.50 110 ASN A C 1
ATOM 942 O O . ASN A 1 110 ? 13.073 5.708 7.707 1.00 78.50 110 ASN A O 1
ATOM 946 N N . GLY A 1 111 ? 11.339 4.778 8.778 1.00 82.12 111 GLY A N 1
ATOM 947 C CA . GLY A 1 111 ? 10.307 5.283 7.865 1.00 82.12 111 GLY A CA 1
ATOM 948 C C . GLY A 1 111 ? 10.418 4.723 6.441 1.00 82.12 111 GLY A C 1
ATOM 949 O O . GLY A 1 111 ? 9.955 5.355 5.482 1.00 82.12 111 GLY A O 1
ATOM 950 N N . LYS A 1 112 ? 11.055 3.559 6.284 1.00 88.62 112 LYS A N 1
ATOM 951 C CA . LYS A 1 112 ? 11.361 2.931 4.993 1.00 88.62 112 LYS A CA 1
ATOM 952 C C . LYS A 1 112 ? 10.339 1.867 4.637 1.00 88.62 112 LYS A C 1
ATOM 954 O O . LYS A 1 112 ? 9.872 1.128 5.494 1.00 88.62 112 LYS A O 1
ATOM 959 N N . ASP A 1 113 ? 10.049 1.758 3.348 1.00 92.44 113 ASP A N 1
ATOM 960 C CA . ASP A 1 113 ? 9.078 0.797 2.836 1.00 92.44 113 ASP A CA 1
ATOM 961 C C . ASP A 1 113 ? 9.799 -0.173 1.916 1.00 92.44 113 ASP A C 1
ATOM 963 O O . ASP A 1 113 ? 10.176 0.190 0.808 1.00 92.44 113 ASP A O 1
ATOM 967 N N . TYR A 1 114 ? 10.014 -1.393 2.383 1.00 92.94 114 TYR A N 1
ATOM 968 C CA . TYR A 1 114 ? 10.740 -2.420 1.648 1.00 92.94 114 TYR A CA 1
ATOM 969 C C . TYR A 1 114 ? 9.799 -3.193 0.737 1.00 92.94 114 TYR A C 1
ATOM 971 O O . TYR A 1 114 ? 8.732 -3.620 1.177 1.00 92.94 114 TYR A O 1
ATOM 979 N N . ILE A 1 115 ? 10.207 -3.391 -0.513 1.00 94.00 115 ILE A N 1
ATOM 980 C CA . ILE A 1 115 ? 9.488 -4.171 -1.518 1.00 94.00 115 ILE A CA 1
ATOM 981 C C . ILE A 1 115 ? 10.070 -5.582 -1.519 1.00 94.00 115 ILE A C 1
ATOM 983 O O . ILE A 1 115 ? 11.257 -5.771 -1.780 1.00 94.00 115 ILE A O 1
ATOM 987 N N . ARG A 1 116 ? 9.234 -6.583 -1.246 1.00 90.50 116 ARG A N 1
ATOM 988 C CA . ARG A 1 116 ? 9.645 -7.990 -1.173 1.00 90.50 116 ARG A CA 1
ATOM 989 C C . ARG A 1 116 ? 8.782 -8.836 -2.082 1.00 90.50 116 ARG A C 1
ATOM 991 O O . ARG A 1 116 ? 7.563 -8.700 -2.076 1.00 90.50 116 ARG A O 1
ATOM 998 N N . LYS A 1 117 ? 9.403 -9.722 -2.854 1.00 89.69 117 LYS A N 1
ATOM 999 C CA . LYS A 1 117 ? 8.669 -10.704 -3.650 1.00 89.69 117 LYS A CA 1
ATOM 1000 C C . LYS A 1 117 ? 8.035 -11.727 -2.703 1.00 89.69 117 LYS A C 1
ATOM 1002 O O . LYS A 1 117 ? 8.708 -12.249 -1.818 1.00 89.69 117 LYS A O 1
ATOM 1007 N N . ARG A 1 118 ? 6.748 -12.019 -2.878 1.00 84.19 118 ARG A N 1
ATOM 1008 C CA . ARG A 1 118 ? 6.065 -13.131 -2.210 1.00 84.19 118 ARG A CA 1
ATOM 1009 C C . ARG A 1 118 ? 6.454 -14.423 -2.909 1.00 84.19 118 ARG A C 1
ATOM 1011 O O . ARG A 1 118 ? 5.790 -14.878 -3.840 1.00 84.19 118 ARG A O 1
ATOM 1018 N N . GLU A 1 119 ? 7.542 -15.017 -2.454 1.00 70.94 119 GLU A N 1
ATOM 1019 C CA . GLU A 1 119 ? 7.857 -16.402 -2.773 1.00 70.94 119 GLU A CA 1
ATOM 1020 C C . GLU A 1 119 ? 6.991 -17.301 -1.882 1.00 70.94 119 GLU A C 1
ATOM 1022 O O . GLU A 1 119 ? 7.252 -17.452 -0.696 1.00 70.94 119 GLU A O 1
ATOM 1027 N N . GLY A 1 120 ? 5.887 -17.818 -2.433 1.00 55.50 120 GLY A N 1
ATOM 1028 C CA . GLY A 1 120 ? 5.179 -18.995 -1.908 1.00 55.50 120 GLY A CA 1
ATOM 1029 C C . GLY A 1 120 ? 4.767 -19.004 -0.427 1.00 55.50 120 GLY A C 1
ATOM 1030 O O . GLY A 1 120 ? 4.669 -20.085 0.139 1.00 55.50 120 GLY A O 1
ATOM 1031 N N . ALA A 1 121 ? 4.502 -17.857 0.209 1.00 47.31 121 ALA A N 1
ATOM 1032 C CA . ALA A 1 121 ? 4.191 -17.770 1.647 1.00 47.31 121 ALA A CA 1
ATOM 1033 C C . ALA A 1 121 ? 2.840 -18.395 2.081 1.00 47.31 121 ALA A C 1
ATOM 1035 O O . ALA A 1 121 ? 2.430 -18.235 3.227 1.00 47.31 121 ALA A O 1
ATOM 1036 N N . PHE A 1 122 ? 2.169 -19.128 1.193 1.00 49.66 122 PHE A N 1
ATOM 1037 C CA . PHE A 1 122 ? 1.103 -20.060 1.543 1.00 49.66 122 PHE A CA 1
ATOM 1038 C C . PHE A 1 122 ? 1.516 -21.443 1.022 1.00 49.66 122 PHE A C 1
ATOM 1040 O O . PHE A 1 122 ? 1.301 -21.754 -0.150 1.00 49.66 122 PHE A O 1
ATOM 1047 N N . LYS A 1 123 ? 2.187 -22.217 1.879 1.00 40.72 123 LYS A N 1
ATOM 1048 C CA . LYS A 1 123 ? 2.157 -23.681 1.815 1.00 40.72 123 LYS A CA 1
ATOM 1049 C C . LYS A 1 123 ? 0.945 -24.162 2.598 1.00 40.72 123 LYS A C 1
ATOM 1051 O O . LYS A 1 123 ? 0.649 -23.514 3.628 1.00 40.72 123 LYS A O 1
#

pLDDT: mean 85.51, std 12.69, range [40.72, 96.94]

Secondary structure (DSSP, 8-state):
--HHHHIIIIITTT-SSHHHHHHHHHHS-PPP-HHHHHSGGG-------HHHHHHHHHH-HHHHHHHHEEE-SSTT-EEE-GGG--TT-HHHHHHHHHHTTEEEEEETTTTEEEEEE--S---

Sequence (123 aa):
MNYSFFYKEYYFKKFKSFEDFLSAVLNKNFVLDKELFKKRIYLASFKLNPVIEKEYSDLGFDKFLKKYSKPSIRKDELELNKSVIKTGGYSTIKYFLFLNRYDVSVDCHNGKDYIRKREGAFK

Organism: NCBI:txid2212651

=== Feature glossary ===
Reading guide. The protein is described through the following features:

Foldseek 3Di. A 3Di character summarizes, for each residue, the relative orientation of the Cα frame of its nearest spatial neighbor. Because it encodes fold topology rather than chemistry, 3Di alignments detect remote structural similarity that sequence alignment misses.

Contact-map, Ramachandran, and PAE plots. Plot images: a contact map (which residues are close in 3D, as an N×N binary image), a Ramachandran scatter (backbone torsion angles, revealing secondary-structure composition at a glance), and — for AlphaFold structures — a PAE heatmap (pairwise prediction confidence).

Radius of gyration, Cα contacts, bounding box. Radius of gyration (Rg) is the root-mean-square distance of Cα atoms from their centroid — a single number for overall size and compactness. A globular domain of N residues has Rg ≈ 2.2·N^0.38 Å; an extended or disordered chain has a much larger Rg. The Cα contact count is the number of residue pairs whose Cα atoms are within 8 Å and are more than four positions apart in sequence — a standard proxy for tertiary packing density. The bounding box is the smallest axis-aligned box enclosing all Cα atoms.

Secondary structure (8-state, DSSP). Eight-state secondary structure (DSSP): H is the canonical α-helix, G the tighter 3₁₀-helix, I the wider π-helix; E/B are β-structure, T and S are turns and bends, and '-' is everything else. DSSP derives these from the pattern of main-chain N–H···O=C hydrogen bonds, not from the sequence.

B-factor. B-factor (Debye–Waller factor) reflects atomic displacement in the crystal lattice. It is an experimental observable (units Å²), not a prediction; low values mean the atom is pinned down, high values mean it moves or is heterogeneous across the crystal.

pLDDT. pLDDT is the predicted lDDT-Cα score: AlphaFold's confidence that the local environment of each residue (all inter-atomic distances within 15 Å) is correctly placed. It is a per-residue number between 0 and 100, with higher meaning more reliable.

Nearest PDB structures. Nearest PDB neighbors are the top structural matches found by Foldseek when searching this structure against the entire Protein Data Bank. Each hit reports a TM-score (0 to 1; >0.5 almost always implies the same fold) and an E-value. These are *structural* homologs — they may share no detectable sequence similarity.

Solvent-accessible surface area. Accessible surface area quantifies burial. A residue with SASA near zero is packed into the hydrophobic core; one with SASA >100 Å² sits on the surface. Computed here via the Shrake–Rupley numerical algorithm with a 1.4 Å probe.

Rendered structure images. Structure images are PyMOL renders from six orthogonal camera directions. Cartoon representation draws helices as coils and strands as arrows; sticks shows the backbone as bonds; surface shows the solvent-excluded envelope. Rainbow coloring maps sequence position to hue (blue→red, N→C); chain coloring assigns a distinct color per polypeptide.

Backbone torsions (φ/ψ). φ (phi) and ψ (psi) are the two rotatable backbone dihedrals per residue: φ is the C(i-1)–N–Cα–C torsion, ψ is the N–Cα–C–N(i+1) torsion, both in degrees on (−180°, 180°]. α-helical residues cluster near (−60°, −45°); β-strand residues near (−120°, +130°). A Ramachandran plot is simply a scatter of (φ, ψ) for every residue.

Predicted aligned error. Predicted Aligned Error (PAE) is an AlphaFold confidence matrix: entry (i, j) is the expected error in the position of residue j, in ångströms, when the prediction is superimposed on the true structure at residue i. Low PAE within a block of residues means that block is internally rigid and well-predicted; high PAE between two blocks means their relative placement is uncertain even if each block individually is confident.

mmCIF coordinates. Structure coordinates are given as an mmCIF _atom_site loop: one row per atom with element, residue name, chain id, sequence number, and x/y/z position in Å. Only the four main-chain atoms per residue are included here; side chains are omitted to keep the record compact.

InterPro / GO / CATH / organism. Database cross-references. InterPro integrates a dozen domain/family signature databases into unified entries with residue-range hits. GO terms attach function/process/location labels with evidence codes. CATH codes position the fold in a four-level structural taxonomy. Organism is the NCBI-taxonomy species name.

Secondary structure (3-state, P-SEA). SS3 is a coarse helix/strand/coil call (letters a/b/c) made by the P-SEA algorithm from inter-Cα distances and dihedrals. It is less detailed than DSSP but needs only Cα positions.

Sequence. Sequence gives the chain of amino acids in standard one-letter code (A=alanine, C=cysteine, …, Y=tyrosine), read N→C. It is the only feature that is directly encoded by the gene; all structural features are derived from the folded form of this sequence.